Protein AF-X8HZX6-F1 (afdb_monomer_lite)

Structure (mmCIF, N/CA/C/O backbone):
data_AF-X8HZX6-F1
#
_entry.id   AF-X8HZX6-F1
#
loop_
_atom_site.group_PDB
_atom_site.id
_atom_site.type_symbol
_atom_site.label_atom_id
_atom_site.label_alt_id
_atom_site.label_comp_id
_atom_site.label_asym_id
_atom_site.label_entity_id
_atom_site.label_seq_id
_atom_site.pdbx_PDB_ins_code
_atom_site.Cartn_x
_atom_site.Cartn_y
_atom_site.Cartn_z
_atom_site.occupancy
_atom_site.B_iso_or_equiv
_atom_site.auth_seq_id
_atom_site.auth_comp_id
_atom_site.auth_asym_id
_atom_site.auth_atom_id
_atom_site.pdbx_PDB_model_num
ATOM 1 N N . MET A 1 1 ? 6.366 -12.265 -23.666 1.00 46.91 1 MET A N 1
ATOM 2 C CA . MET A 1 1 ? 5.075 -11.885 -23.054 1.00 46.91 1 MET A CA 1
ATOM 3 C C . MET A 1 1 ? 5.323 -11.732 -21.564 1.00 46.91 1 MET A C 1
ATOM 5 O O . MET A 1 1 ? 5.695 -12.718 -20.941 1.00 46.91 1 MET A O 1
ATOM 9 N N . TYR A 1 2 ? 5.243 -10.515 -21.023 1.00 44.50 2 TYR A N 1
ATOM 10 C CA . TYR A 1 2 ? 5.384 -10.316 -19.579 1.00 44.50 2 TYR A CA 1
ATOM 11 C C . TYR A 1 2 ? 4.152 -10.912 -18.869 1.00 44.50 2 TYR A C 1
ATOM 13 O O . TYR A 1 2 ? 3.040 -10.787 -19.391 1.00 44.50 2 TYR A O 1
ATOM 21 N N . PRO A 1 3 ? 4.314 -11.595 -17.725 1.00 53.56 3 PRO A N 1
ATOM 22 C CA . PRO A 1 3 ? 3.210 -11.957 -16.846 1.00 53.56 3 PRO A CA 1
ATOM 23 C C . PRO A 1 3 ? 2.378 -10.720 -16.493 1.00 53.56 3 PRO A C 1
ATOM 25 O O . PRO A 1 3 ? 2.925 -9.628 -16.334 1.00 53.56 3 PRO A O 1
ATOM 28 N N . GLU A 1 4 ? 1.064 -10.893 -16.343 1.00 49.41 4 GLU A N 1
ATOM 29 C CA . GLU A 1 4 ? 0.190 -9.831 -15.833 1.00 49.41 4 GLU A CA 1
ATOM 30 C C . GLU A 1 4 ? 0.764 -9.247 -14.534 1.00 49.41 4 GLU A C 1
ATOM 32 O O . GLU A 1 4 ? 1.014 -9.988 -13.583 1.00 49.41 4 GLU A O 1
ATOM 37 N N . GLY A 1 5 ? 0.971 -7.928 -14.502 1.00 53.75 5 GLY A N 1
ATOM 38 C CA . GLY A 1 5 ? 1.504 -7.234 -13.330 1.00 53.75 5 GLY A CA 1
ATOM 39 C C . GLY A 1 5 ? 3.035 -7.177 -13.227 1.00 53.75 5 GLY A C 1
ATOM 40 O O . GLY A 1 5 ? 3.536 -6.743 -12.191 1.00 53.75 5 GLY A O 1
ATOM 41 N N . GLN A 1 6 ? 3.808 -7.566 -14.253 1.00 56.03 6 GLN A N 1
ATOM 42 C CA . GLN A 1 6 ? 5.268 -7.414 -14.207 1.00 56.03 6 GLN A CA 1
ATOM 43 C C . GLN A 1 6 ? 5.773 -6.015 -14.605 1.00 56.03 6 GLN A C 1
ATOM 45 O O . GLN A 1 6 ? 5.687 -5.589 -15.748 1.00 56.03 6 GLN A O 1
ATOM 50 N N . VAL A 1 7 ? 6.416 -5.375 -13.620 1.00 47.91 7 VAL A N 1
ATOM 51 C CA . VAL A 1 7 ? 7.594 -4.489 -13.721 1.00 47.91 7 VAL A CA 1
ATOM 52 C C . VAL A 1 7 ? 7.520 -3.382 -14.788 1.00 47.91 7 VAL A C 1
ATOM 54 O O . VAL A 1 7 ? 8.403 -3.251 -15.625 1.00 47.91 7 VAL A O 1
ATOM 57 N N . GLY A 1 8 ? 6.501 -2.529 -14.720 1.00 55.25 8 GLY A N 1
ATOM 58 C CA . GLY A 1 8 ? 6.442 -1.313 -15.544 1.00 55.25 8 GLY A CA 1
ATOM 59 C C . GLY A 1 8 ? 5.119 -0.563 -15.444 1.00 55.25 8 GLY A C 1
ATOM 60 O O . GLY A 1 8 ? 5.104 0.662 -15.510 1.00 55.25 8 GLY A O 1
ATOM 61 N N . ASP A 1 9 ? 4.032 -1.289 -15.192 1.00 62.81 9 ASP A N 1
ATOM 62 C CA . ASP A 1 9 ? 2.679 -0.720 -15.240 1.00 62.81 9 ASP A CA 1
ATOM 63 C C . ASP A 1 9 ? 2.348 0.185 -14.045 1.00 62.81 9 ASP A C 1
ATOM 65 O O . ASP A 1 9 ? 1.557 1.121 -14.160 1.00 62.81 9 ASP A O 1
ATOM 69 N N . PHE A 1 10 ? 2.962 -0.070 -12.886 1.00 68.38 10 PHE A N 1
ATOM 70 C CA . PHE A 1 10 ? 2.653 0.640 -11.648 1.00 68.38 10 PHE A CA 1
ATOM 71 C C . PHE A 1 10 ? 3.878 1.352 -11.072 1.00 68.38 10 PHE A C 1
ATOM 73 O O . PHE A 1 10 ? 4.927 0.752 -10.834 1.00 68.38 10 PHE A O 1
ATOM 80 N N . ARG A 1 11 ? 3.701 2.643 -10.759 1.00 76.75 11 ARG A N 1
ATOM 81 C CA . ARG A 1 11 ? 4.673 3.472 -10.017 1.00 76.75 11 ARG A CA 1
ATOM 82 C C . ARG A 1 11 ? 4.802 3.067 -8.544 1.00 76.75 11 ARG A C 1
ATOM 84 O O . ARG A 1 11 ? 5.732 3.496 -7.870 1.00 76.75 11 ARG A O 1
ATOM 91 N N . ILE A 1 12 ? 3.881 2.238 -8.054 1.00 78.88 12 ILE A N 1
ATOM 92 C CA . ILE A 1 12 ? 3.888 1.651 -6.715 1.00 78.88 12 ILE A CA 1
ATOM 93 C C . ILE A 1 12 ? 3.889 0.139 -6.875 1.00 78.88 12 ILE A C 1
ATOM 95 O O . ILE A 1 12 ? 3.028 -0.386 -7.570 1.00 78.88 12 ILE A O 1
ATOM 99 N N . LYS A 1 13 ? 4.839 -0.559 -6.247 1.00 79.38 13 LYS A N 1
ATOM 100 C CA . LYS A 1 13 ? 4.948 -2.026 -6.364 1.00 79.38 13 LYS A CA 1
ATOM 101 C C . LYS A 1 13 ? 4.294 -2.772 -5.215 1.00 79.38 13 LYS A C 1
ATOM 103 O O . LYS A 1 13 ? 3.617 -3.768 -5.425 1.00 79.38 13 LYS A O 1
ATOM 108 N N . GLU A 1 14 ? 4.491 -2.272 -4.007 1.00 87.75 14 GLU A N 1
ATOM 109 C CA . GLU A 1 14 ? 4.025 -2.911 -2.787 1.00 87.75 14 GLU A CA 1
ATOM 110 C C . GLU A 1 14 ? 3.158 -1.930 -2.012 1.00 87.75 14 GLU A C 1
ATOM 112 O O . GLU A 1 14 ? 3.477 -0.739 -1.920 1.00 87.75 14 GLU A O 1
ATOM 117 N N . VAL A 1 15 ? 2.062 -2.437 -1.457 1.00 91.50 15 VAL A N 1
ATOM 118 C CA . VAL A 1 15 ? 1.105 -1.651 -0.687 1.00 91.50 15 VAL A CA 1
ATOM 119 C C . VAL A 1 15 ? 0.727 -2.328 0.615 1.00 91.50 15 VAL A C 1
ATOM 121 O O . VAL A 1 15 ? 0.673 -3.550 0.724 1.00 91.50 15 VAL A O 1
ATOM 124 N N . TYR A 1 16 ? 0.411 -1.507 1.600 1.00 92.75 16 TYR A N 1
ATOM 125 C CA . TYR A 1 16 ? -0.220 -1.894 2.844 1.00 92.75 16 TYR A CA 1
ATOM 126 C C . TYR A 1 16 ? -1.495 -1.069 3.011 1.00 92.75 16 TYR A C 1
ATOM 128 O O . TYR A 1 16 ? -1.506 0.138 2.771 1.00 92.75 16 TYR A O 1
ATOM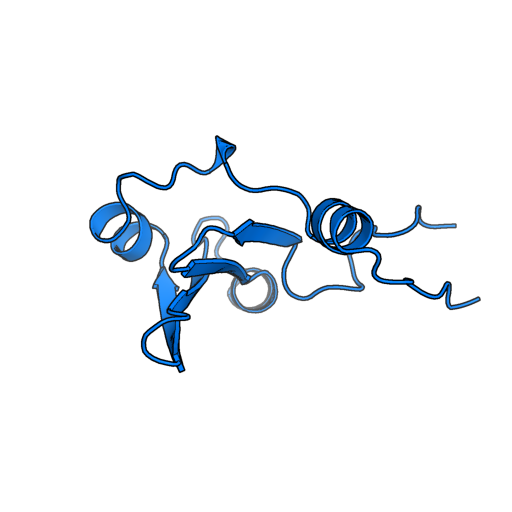 136 N N . GLU A 1 17 ? -2.575 -1.712 3.440 1.00 93.81 17 GLU A N 1
ATOM 137 C CA . GLU A 1 17 ? -3.842 -1.041 3.696 1.00 93.81 17 GLU A CA 1
ATOM 138 C C . GLU A 1 17 ? -4.448 -1.534 5.012 1.00 93.81 17 GLU A C 1
ATOM 140 O O . GLU A 1 17 ? -4.610 -2.736 5.214 1.00 93.81 17 GLU A O 1
ATOM 145 N N . ASP A 1 18 ? -4.846 -0.597 5.873 1.00 92.62 18 ASP A N 1
ATOM 146 C CA . ASP A 1 18 ? -5.700 -0.862 7.029 1.00 92.62 18 ASP A CA 1
ATOM 147 C C . ASP A 1 18 ? -6.880 0.122 7.096 1.00 92.62 18 ASP A C 1
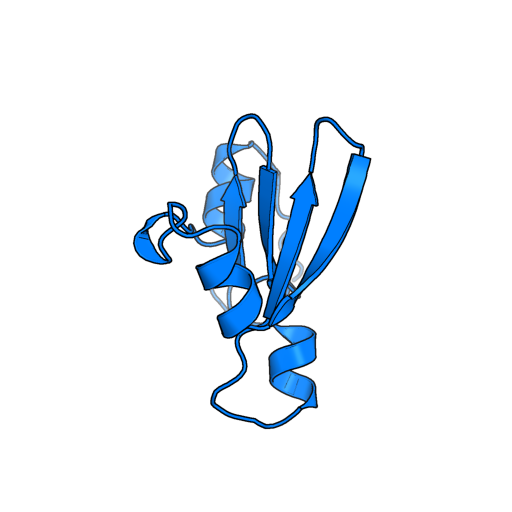ATOM 149 O O . ASP A 1 18 ? -7.197 0.825 6.131 1.00 92.62 18 ASP A O 1
ATOM 153 N N . LYS A 1 19 ? -7.581 0.156 8.233 1.00 92.31 19 LYS A N 1
ATOM 154 C CA . LYS A 1 19 ? -8.730 1.044 8.441 1.00 92.31 19 LYS A CA 1
ATOM 155 C C . LYS A 1 19 ? -8.369 2.532 8.315 1.00 92.31 19 LYS A C 1
ATOM 157 O O . LYS A 1 19 ? -9.181 3.305 7.824 1.00 92.31 19 LYS A O 1
ATOM 162 N N . ASN A 1 20 ? -7.174 2.928 8.742 1.00 92.56 20 ASN A N 1
ATOM 163 C CA . ASN A 1 20 ? -6.756 4.323 8.868 1.00 92.56 20 ASN A CA 1
ATOM 164 C C . ASN A 1 20 ? -5.824 4.769 7.738 1.00 92.56 20 ASN A C 1
ATOM 166 O O . ASN A 1 20 ? -5.809 5.951 7.391 1.00 92.56 20 ASN A O 1
ATOM 170 N N . TYR A 1 21 ? -5.045 3.847 7.176 1.00 93.75 21 TYR A N 1
ATOM 171 C CA . TYR A 1 21 ? -3.956 4.162 6.265 1.00 93.75 21 TYR A CA 1
ATOM 172 C C . TYR A 1 21 ? -4.001 3.334 4.986 1.00 93.75 21 TYR A C 1
ATOM 174 O O . TYR A 1 21 ? -4.379 2.162 4.970 1.00 93.75 21 TYR A O 1
ATOM 182 N N . PHE A 1 22 ? -3.582 3.968 3.899 1.00 93.81 22 PHE A N 1
ATOM 183 C CA . PHE A 1 22 ? -3.099 3.300 2.701 1.00 93.81 22 PHE A CA 1
ATOM 184 C C . PHE A 1 22 ? -1.657 3.744 2.483 1.00 93.81 22 PHE A C 1
ATOM 186 O O . PHE A 1 22 ? -1.368 4.940 2.510 1.00 93.81 22 PHE A O 1
ATOM 193 N N . ILE A 1 23 ? -0.749 2.792 2.320 1.00 93.19 23 ILE A N 1
ATOM 194 C CA . ILE A 1 23 ? 0.685 3.047 2.247 1.00 93.19 23 ILE A CA 1
ATOM 195 C C . ILE A 1 23 ? 1.226 2.335 1.021 1.00 93.19 23 ILE A C 1
ATOM 197 O O . ILE A 1 23 ? 1.011 1.139 0.866 1.00 93.19 23 ILE A O 1
ATOM 201 N N . GLY A 1 24 ? 1.930 3.061 0.161 1.00 90.75 24 GLY A N 1
ATOM 202 C CA . GLY A 1 24 ? 2.538 2.521 -1.047 1.00 90.75 24 GLY A CA 1
ATOM 203 C C . GLY A 1 24 ? 4.031 2.802 -1.102 1.00 90.75 24 GLY A C 1
ATOM 204 O O . GLY A 1 24 ? 4.482 3.876 -0.707 1.00 90.75 24 GLY A O 1
ATOM 205 N N . TYR A 1 25 ? 4.793 1.844 -1.615 1.00 86.00 25 TYR A N 1
ATOM 206 C CA . TYR A 1 25 ? 6.195 2.046 -1.957 1.00 86.00 25 TYR A CA 1
ATOM 207 C C . TYR A 1 25 ? 6.332 2.900 -3.222 1.00 86.00 25 TYR A C 1
ATOM 209 O O . TYR A 1 25 ? 5.899 2.476 -4.291 1.00 86.00 25 TYR A O 1
ATOM 217 N N . ASP A 1 26 ? 6.948 4.075 -3.127 1.00 76.75 26 ASP A N 1
ATOM 218 C CA . ASP A 1 26 ? 7.148 4.974 -4.267 1.00 76.75 26 ASP A CA 1
ATOM 219 C C . ASP A 1 26 ? 8.343 4.517 -5.108 1.00 76.75 26 ASP A C 1
ATOM 221 O O . ASP A 1 26 ? 9.495 4.831 -4.809 1.00 76.75 26 ASP A O 1
ATOM 225 N N . PHE A 1 27 ? 8.081 3.734 -6.155 1.00 66.56 27 PHE A N 1
ATOM 226 C CA . PHE A 1 27 ? 9.125 3.170 -7.005 1.00 66.56 27 PHE A CA 1
ATOM 227 C C . PHE A 1 27 ? 9.773 4.225 -7.916 1.00 66.56 27 PHE A C 1
ATOM 229 O O . PHE A 1 27 ? 10.959 4.118 -8.228 1.00 66.56 27 PHE A O 1
ATOM 236 N N . GLU A 1 28 ? 9.027 5.255 -8.328 1.00 64.50 28 GLU A N 1
ATOM 237 C CA . GLU A 1 28 ? 9.496 6.265 -9.284 1.00 64.50 28 GLU A CA 1
ATOM 238 C C . GLU A 1 28 ? 10.577 7.165 -8.671 1.00 64.50 28 GLU A C 1
ATOM 240 O O . GLU A 1 28 ? 11.613 7.406 -9.300 1.00 64.50 28 GLU A O 1
ATOM 245 N N . ASN A 1 29 ? 10.390 7.596 -7.419 1.00 61.16 29 ASN A N 1
ATOM 246 C CA . ASN A 1 29 ? 11.412 8.359 -6.698 1.00 61.16 29 ASN A CA 1
ATOM 247 C C . ASN A 1 29 ? 12.679 7.535 -6.417 1.00 61.16 29 ASN A C 1
ATOM 249 O O . ASN A 1 29 ? 13.786 8.082 -6.408 1.00 61.16 29 ASN A O 1
ATOM 253 N N . ASN A 1 30 ? 12.553 6.215 -6.268 1.00 55.84 30 ASN A N 1
ATOM 254 C CA . ASN A 1 30 ? 13.700 5.332 -6.023 1.00 55.84 30 ASN A CA 1
ATOM 255 C C . ASN A 1 30 ? 14.479 5.037 -7.312 1.00 55.84 30 ASN A C 1
ATOM 257 O O . ASN A 1 30 ? 15.699 4.912 -7.272 1.00 55.84 30 ASN A O 1
ATOM 261 N N . TYR A 1 31 ? 13.798 4.999 -8.462 1.00 55.78 31 TYR A N 1
ATOM 262 C CA . TYR A 1 31 ? 14.438 4.835 -9.768 1.00 55.78 31 TYR A CA 1
ATOM 263 C C . TYR A 1 31 ? 15.196 6.099 -10.209 1.00 55.78 31 TYR A C 1
ATOM 265 O O . TYR A 1 31 ? 16.342 6.014 -10.641 1.00 55.78 31 TYR A O 1
ATOM 273 N N . LYS A 1 32 ? 14.600 7.293 -10.052 1.00 57.78 32 LYS A N 1
ATOM 274 C CA . LYS A 1 32 ? 15.222 8.562 -10.491 1.00 57.78 32 LYS A CA 1
ATOM 275 C C . LYS A 1 32 ? 16.444 8.972 -9.673 1.00 57.78 32 LYS A C 1
ATOM 277 O O . LYS A 1 32 ? 17.312 9.673 -10.183 1.00 57.78 32 LYS A O 1
ATOM 282 N N . THR A 1 33 ? 16.513 8.580 -8.403 1.00 55.94 33 THR A N 1
ATOM 283 C CA . THR A 1 33 ? 17.579 9.044 -7.504 1.00 55.94 33 THR A CA 1
ATOM 284 C C . THR A 1 33 ? 18.848 8.195 -7.555 1.00 55.94 33 THR A C 1
ATOM 286 O O . THR A 1 33 ? 19.837 8.604 -6.950 1.00 55.94 33 THR A O 1
ATOM 289 N N . ASN A 1 34 ? 18.845 7.053 -8.265 1.00 51.72 34 ASN A N 1
ATOM 290 C CA . ASN A 1 34 ? 19.969 6.111 -8.424 1.00 51.72 34 ASN A CA 1
ATOM 291 C C . ASN A 1 34 ? 20.678 5.729 -7.103 1.00 51.72 34 ASN A C 1
ATOM 293 O O . ASN A 1 34 ? 21.812 5.252 -7.085 1.00 51.72 34 ASN A O 1
ATOM 297 N N . LYS A 1 35 ? 20.006 5.960 -5.971 1.00 54.56 35 LYS A N 1
ATOM 298 C CA . LYS A 1 35 ? 20.489 5.685 -4.623 1.00 54.56 35 LYS A CA 1
ATOM 299 C C . LYS A 1 35 ? 19.847 4.381 -4.199 1.00 54.56 35 LYS A C 1
ATOM 301 O O . LYS A 1 35 ? 18.678 4.354 -3.830 1.00 54.56 35 LYS A O 1
ATOM 306 N N . ILE A 1 36 ? 20.654 3.327 -4.256 1.00 53.16 36 ILE A N 1
ATOM 307 C CA . ILE A 1 36 ? 20.338 1.918 -3.973 1.00 53.16 36 ILE A CA 1
ATOM 308 C C . ILE A 1 36 ? 19.571 1.711 -2.646 1.00 53.16 36 ILE A C 1
ATOM 310 O O . ILE A 1 36 ? 18.910 0.693 -2.470 1.00 53.16 36 ILE A O 1
ATOM 314 N N . GLU A 1 37 ? 19.584 2.686 -1.734 1.00 52.88 37 GLU A N 1
ATOM 315 C CA . GLU A 1 37 ? 19.176 2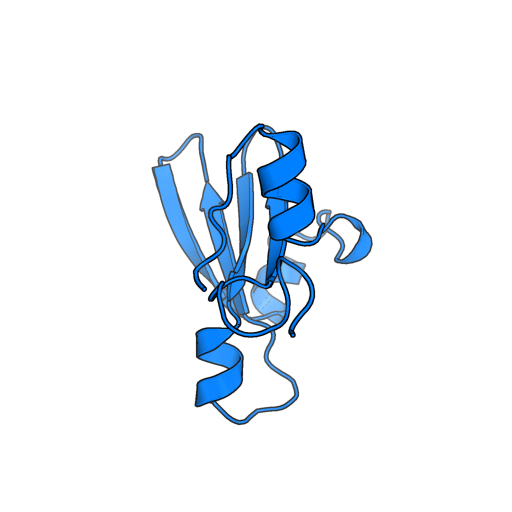.496 -0.340 1.00 52.88 37 GLU A CA 1
ATOM 316 C C . GLU A 1 37 ? 17.996 3.343 0.150 1.00 52.88 37 GLU A C 1
ATOM 318 O O . GLU A 1 37 ? 17.626 3.234 1.315 1.00 52.88 37 GLU A O 1
ATOM 323 N N . LYS A 1 38 ? 17.382 4.210 -0.664 1.00 63.09 38 LYS A N 1
ATOM 324 C CA . LYS A 1 38 ? 16.332 5.097 -0.132 1.00 63.09 38 LYS A CA 1
ATOM 325 C C . LYS A 1 38 ? 14.953 4.630 -0.530 1.00 63.09 38 LYS A C 1
ATOM 327 O O . LYS A 1 38 ? 14.385 5.164 -1.465 1.00 63.09 38 LYS A O 1
ATOM 332 N N . LYS A 1 39 ? 14.400 3.673 0.212 1.00 75.75 39 LYS A N 1
ATOM 333 C CA . LYS A 1 39 ? 12.974 3.348 0.138 1.00 75.75 39 LYS A CA 1
ATOM 334 C C . LYS A 1 39 ? 12.142 4.585 0.499 1.00 75.75 39 LYS A C 1
ATOM 336 O O . LYS A 1 39 ? 12.272 5.106 1.605 1.00 75.75 39 LYS A O 1
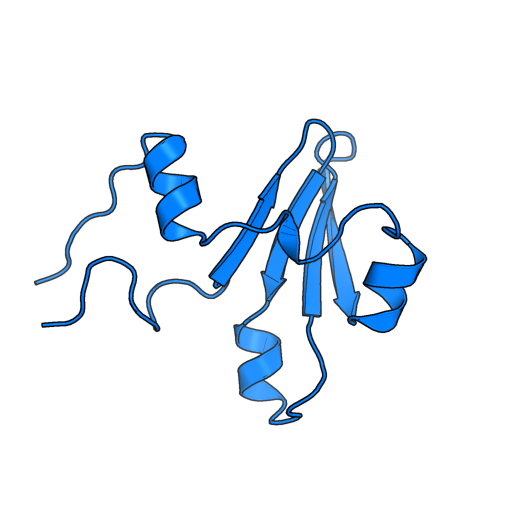ATOM 341 N N . HIS A 1 40 ? 11.297 5.054 -0.416 1.00 8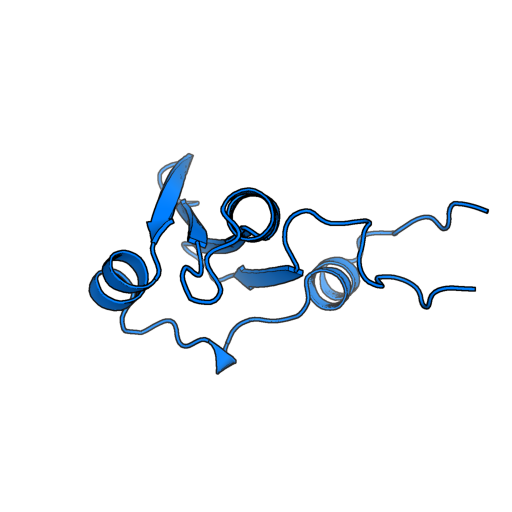4.12 40 HIS A N 1
ATOM 342 C CA . HIS A 1 40 ? 10.308 6.098 -0.134 1.00 84.12 40 HIS A CA 1
ATOM 343 C C . HIS A 1 40 ? 8.904 5.508 -0.022 1.00 84.12 40 HIS A C 1
ATOM 345 O O . HIS A 1 40 ? 8.530 4.598 -0.764 1.00 84.12 40 HIS A O 1
ATOM 351 N N . TYR A 1 41 ? 8.128 6.050 0.910 1.00 87.88 41 TYR A N 1
ATOM 352 C CA . TYR A 1 41 ? 6.779 5.603 1.228 1.00 87.88 41 TYR A CA 1
ATOM 353 C C . TYR A 1 41 ?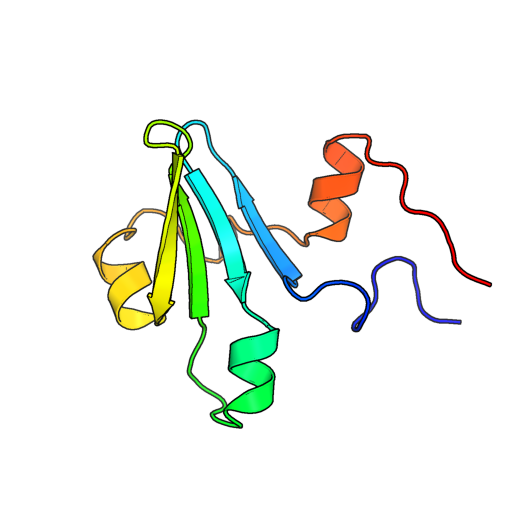 5.799 6.758 1.049 1.00 87.88 41 TYR A C 1
ATOM 355 O O . TYR A 1 41 ? 5.971 7.821 1.647 1.00 87.88 41 TYR A O 1
ATOM 363 N N . ILE A 1 42 ? 4.750 6.538 0.261 1.00 90.88 42 ILE A N 1
ATOM 364 C CA . ILE A 1 42 ? 3.576 7.410 0.196 1.00 90.88 42 ILE A CA 1
ATOM 365 C C . ILE A 1 42 ? 2.588 6.905 1.239 1.00 90.88 42 ILE A C 1
ATOM 367 O O . ILE A 1 42 ? 2.143 5.763 1.164 1.00 90.88 42 ILE A O 1
ATOM 371 N N . VAL A 1 43 ? 2.232 7.750 2.200 1.00 92.50 43 VAL A N 1
ATOM 372 C CA . VAL A 1 43 ? 1.244 7.447 3.236 1.00 92.50 43 VAL A CA 1
ATOM 373 C C . VAL A 1 43 ? 0.024 8.331 3.040 1.00 92.50 43 VAL A C 1
ATOM 375 O O . VAL A 1 43 ? 0.106 9.559 3.107 1.00 92.50 43 VAL A O 1
ATOM 378 N N . ILE A 1 44 ? -1.122 7.691 2.849 1.00 94.19 44 ILE A N 1
ATOM 379 C CA . ILE A 1 44 ? -2.437 8.314 2.790 1.00 94.19 44 ILE A CA 1
ATOM 380 C C . ILE A 1 44 ? -3.153 8.013 4.104 1.00 94.19 44 ILE A C 1
ATOM 382 O O . ILE A 1 44 ? -3.429 6.857 4.423 1.00 94.19 44 ILE A O 1
ATOM 386 N N . ASN A 1 45 ? -3.470 9.056 4.867 1.00 94.00 45 ASN A N 1
ATOM 387 C CA . ASN A 1 45 ? -4.346 8.956 6.029 1.00 94.00 45 ASN A CA 1
ATOM 388 C C . ASN A 1 45 ? -5.798 9.122 5.567 1.00 94.00 45 ASN A C 1
ATOM 390 O O . ASN A 1 45 ? -6.194 10.216 5.165 1.00 94.00 45 ASN A O 1
ATOM 394 N N . LYS A 1 46 ? -6.586 8.048 5.652 1.00 93.56 46 LYS A N 1
ATOM 395 C CA . LYS A 1 46 ? -7.979 7.996 5.183 1.00 93.56 46 LYS A CA 1
ATOM 396 C C . LYS A 1 46 ? -8.908 8.877 6.009 1.00 93.56 46 LYS A C 1
ATOM 398 O O . LYS A 1 46 ? -9.813 9.487 5.460 1.00 93.56 46 LYS A O 1
ATOM 403 N N . ASN A 1 47 ? -8.643 8.991 7.310 1.00 92.81 47 ASN A N 1
ATOM 404 C CA . ASN A 1 47 ? -9.476 9.770 8.228 1.00 92.81 47 ASN A CA 1
ATOM 405 C C . ASN A 1 47 ? -9.276 11.277 8.043 1.00 92.81 47 ASN A C 1
ATOM 407 O O . ASN A 1 47 ? -10.194 12.057 8.258 1.00 92.81 47 ASN A O 1
ATOM 411 N N . LYS A 1 48 ? -8.058 11.689 7.676 1.00 93.50 48 LYS A N 1
ATOM 412 C CA . LYS A 1 48 ? -7.700 13.101 7.482 1.00 93.50 48 LYS A CA 1
ATOM 413 C C . LYS A 1 48 ? -7.703 13.532 6.014 1.00 93.50 48 LYS A C 1
ATOM 415 O O . LYS A 1 48 ? -7.476 14.704 5.748 1.00 93.50 48 LYS A O 1
ATOM 420 N N . ALA A 1 49 ? -7.898 12.598 5.080 1.00 89.62 49 ALA A N 1
ATOM 421 C CA . ALA A 1 49 ? -7.739 12.811 3.641 1.00 89.62 49 ALA A CA 1
ATOM 422 C C . ALA A 1 49 ? -6.395 13.482 3.262 1.00 89.62 49 ALA A C 1
ATOM 424 O O . ALA A 1 49 ? -6.319 14.258 2.315 1.00 89.62 49 ALA A O 1
ATOM 425 N N . THR A 1 50 ? -5.316 13.194 4.005 1.00 92.69 50 THR A N 1
ATOM 426 C CA . THR A 1 50 ? -3.984 13.777 3.760 1.00 92.69 50 THR A CA 1
ATOM 427 C C . THR A 1 50 ? -3.031 12.755 3.165 1.00 92.69 50 THR A C 1
ATOM 429 O O . THR A 1 50 ? -2.995 11.613 3.626 1.00 92.69 50 THR A O 1
ATOM 432 N N . MET A 1 51 ? -2.173 13.202 2.250 1.00 93.50 51 MET A N 1
ATOM 433 C CA . MET A 1 51 ? -1.084 12.414 1.674 1.00 93.50 51 MET A CA 1
ATOM 434 C C . MET A 1 51 ? 0.270 13.016 2.062 1.00 93.50 51 MET A C 1
ATOM 436 O O . MET A 1 51 ? 0.443 14.234 2.008 1.00 93.50 51 MET A O 1
ATOM 440 N N . LYS A 1 52 ? 1.229 12.174 2.456 1.00 92.50 52 LYS A N 1
ATOM 441 C CA . LYS A 1 52 ? 2.611 12.575 2.765 1.00 92.50 52 LYS A CA 1
ATOM 442 C C . LYS A 1 52 ? 3.605 11.536 2.264 1.00 92.50 52 LYS A C 1
ATOM 444 O O . LYS A 1 52 ? 3.307 10.345 2.265 1.00 92.50 52 LYS A O 1
ATOM 449 N N . THR A 1 53 ? 4.793 11.989 1.885 1.00 88.69 53 THR A N 1
ATOM 450 C CA . THR A 1 53 ? 5.919 11.128 1.513 1.00 88.69 53 THR A CA 1
ATOM 451 C C . THR A 1 53 ? 6.943 11.079 2.635 1.00 88.69 53 THR A C 1
ATOM 453 O O . THR A 1 53 ? 7.256 12.107 3.235 1.00 88.69 53 THR A O 1
ATOM 456 N N . TYR A 1 54 ? 7.496 9.899 2.884 1.00 88.25 54 TYR A N 1
ATOM 457 C CA . TYR A 1 54 ? 8.518 9.668 3.897 1.00 88.25 54 TYR A CA 1
ATOM 458 C C . TYR A 1 54 ? 9.688 8.904 3.288 1.00 88.25 54 TYR A C 1
ATOM 460 O O . TYR A 1 54 ? 9.485 8.015 2.460 1.00 88.25 54 TYR A O 1
ATOM 468 N N . ASN A 1 55 ? 10.908 9.227 3.712 1.00 86.69 55 ASN A N 1
ATOM 469 C CA . ASN A 1 55 ? 12.033 8.314 3.524 1.00 86.69 55 ASN A CA 1
ATOM 470 C C . ASN A 1 55 ? 11.895 7.122 4.493 1.00 86.69 55 ASN A C 1
ATOM 472 O O . ASN A 1 55 ? 11.095 7.157 5.430 1.00 86.69 55 ASN A O 1
ATOM 476 N N . GLU A 1 56 ? 12.681 6.069 4.284 1.00 85.94 56 GLU A N 1
ATOM 477 C CA . GLU A 1 56 ? 12.598 4.848 5.091 1.00 85.94 56 GLU A CA 1
ATOM 478 C C . GLU A 1 56 ? 12.792 5.081 6.590 1.00 85.94 56 GLU A C 1
ATOM 480 O O . GLU A 1 56 ? 12.095 4.466 7.397 1.00 85.94 56 GLU A O 1
ATOM 485 N N . LYS A 1 57 ? 13.724 5.965 6.962 1.00 87.62 57 LYS A N 1
ATOM 486 C CA . LYS A 1 57 ? 14.038 6.253 8.363 1.00 87.62 57 LYS A CA 1
ATOM 487 C C . LYS A 1 57 ? 12.838 6.898 9.057 1.00 87.62 57 LYS A C 1
ATOM 489 O O . LYS A 1 57 ? 12.336 6.347 10.032 1.00 87.62 57 LYS A O 1
ATOM 494 N N . ASP A 1 58 ? 12.331 7.994 8.498 1.00 90.38 58 ASP A N 1
ATOM 495 C CA . ASP A 1 58 ? 11.207 8.747 9.061 1.00 90.38 58 ASP A CA 1
ATOM 496 C C . ASP A 1 58 ? 9.915 7.921 9.060 1.00 90.38 58 ASP A C 1
ATOM 498 O O . ASP A 1 58 ? 9.067 8.067 9.942 1.00 90.38 58 ASP A O 1
ATOM 502 N N . PHE A 1 59 ? 9.751 7.055 8.054 1.00 89.94 59 PHE A N 1
ATOM 503 C CA . PHE A 1 59 ? 8.622 6.140 7.978 1.00 89.94 59 PHE A CA 1
ATOM 504 C C . PHE A 1 59 ? 8.651 5.129 9.126 1.00 89.94 59 PHE A C 1
ATOM 506 O O . PHE A 1 59 ? 7.662 5.008 9.845 1.00 89.94 59 PHE A O 1
ATOM 513 N N . LYS A 1 60 ? 9.778 4.433 9.324 1.00 87.50 60 LYS A N 1
ATOM 514 C CA . LYS A 1 60 ? 9.917 3.427 10.387 1.00 87.50 60 LYS A CA 1
ATOM 515 C C . LYS A 1 60 ? 9.773 4.032 11.779 1.00 87.50 60 LYS A C 1
ATOM 517 O O . LYS A 1 60 ? 9.180 3.398 12.638 1.00 87.50 60 LYS A O 1
ATOM 522 N N . GLU A 1 61 ? 10.259 5.254 11.980 1.00 90.44 61 GLU A N 1
ATOM 523 C CA . GLU A 1 61 ? 10.124 5.964 13.255 1.00 90.44 61 GLU A CA 1
ATOM 524 C C . GLU A 1 61 ? 8.664 6.345 13.554 1.00 90.44 61 GLU A C 1
ATOM 526 O O . GLU A 1 61 ? 8.184 6.166 14.668 1.00 90.44 61 GLU A O 1
ATOM 531 N N . LYS A 1 62 ? 7.910 6.828 12.555 1.00 90.12 62 LYS A N 1
ATOM 532 C CA . LYS A 1 62 ? 6.502 7.234 12.749 1.00 90.12 62 LYS A CA 1
ATOM 533 C C . LYS A 1 62 ? 5.504 6.081 12.722 1.00 90.12 62 LYS A C 1
ATOM 535 O O . LYS A 1 62 ? 4.426 6.195 13.304 1.00 90.12 62 LYS A O 1
ATOM 540 N N . TYR A 1 63 ? 5.826 5.009 12.009 1.00 87.50 63 TYR A N 1
ATOM 541 C CA . TYR A 1 63 ? 4.939 3.879 11.740 1.00 87.50 63 TYR A CA 1
ATOM 542 C C . TYR A 1 63 ? 5.583 2.559 12.169 1.00 87.50 63 TYR A C 1
ATOM 544 O O . TYR A 1 63 ? 5.512 1.564 11.451 1.00 87.50 63 TYR A O 1
ATOM 552 N N . GLU A 1 64 ? 6.183 2.542 13.360 1.00 81.00 64 GLU A N 1
ATOM 553 C CA . GLU A 1 64 ? 6.986 1.430 13.895 1.00 81.00 64 GLU A CA 1
ATOM 554 C C . GLU A 1 64 ? 6.262 0.067 13.861 1.00 81.00 64 GLU A C 1
ATOM 556 O O . GLU A 1 64 ? 6.866 -0.975 13.616 1.00 81.00 64 GLU A O 1
ATOM 561 N N . ASN A 1 65 ? 4.931 0.074 13.990 1.00 81.94 65 ASN A N 1
ATOM 562 C CA . ASN A 1 65 ? 4.088 -1.129 13.982 1.00 81.94 65 ASN A CA 1
ATOM 563 C C . ASN A 1 65 ? 3.760 -1.681 12.575 1.00 81.94 65 ASN A C 1
ATOM 565 O O . ASN A 1 65 ? 3.084 -2.717 12.439 1.00 81.94 65 ASN A O 1
ATOM 569 N N . ILE A 1 66 ? 4.188 -0.995 11.512 1.00 82.38 66 ILE A N 1
ATOM 570 C CA . ILE A 1 66 ? 3.920 -1.353 10.116 1.00 82.38 66 ILE A CA 1
ATOM 571 C C . ILE A 1 66 ? 5.201 -1.912 9.491 1.00 82.38 66 ILE A C 1
ATOM 573 O O . ILE A 1 66 ? 5.991 -1.216 8.860 1.00 82.38 66 ILE A O 1
ATOM 577 N N . TYR A 1 67 ? 5.399 -3.218 9.666 1.00 73.75 67 TYR A N 1
ATOM 578 C CA . TYR A 1 67 ? 6.548 -3.929 9.111 1.00 73.75 67 TYR A CA 1
ATOM 579 C C . TYR A 1 67 ? 6.402 -4.211 7.614 1.00 73.75 67 TYR A C 1
ATOM 581 O O . TYR A 1 67 ? 5.315 -4.542 7.140 1.00 73.75 67 TYR A O 1
ATOM 589 N N . ASN A 1 68 ? 7.535 -4.232 6.901 1.00 67.81 68 ASN A N 1
ATOM 590 C CA . ASN A 1 68 ? 7.609 -4.579 5.474 1.00 67.81 68 ASN A CA 1
ATOM 591 C C . ASN A 1 68 ? 6.911 -5.915 5.135 1.00 67.81 68 ASN A C 1
ATOM 593 O O . ASN A 1 68 ? 6.306 -6.027 4.080 1.00 67.81 68 ASN A O 1
ATOM 597 N N . LYS A 1 69 ? 6.904 -6.904 6.045 1.00 74.50 69 LYS A N 1
ATOM 598 C CA . LYS A 1 69 ? 6.207 -8.196 5.846 1.00 74.50 69 LYS A CA 1
ATOM 599 C C . LYS A 1 69 ? 4.683 -8.079 5.683 1.00 74.50 69 LYS A C 1
ATOM 601 O O . LYS A 1 69 ? 4.054 -9.039 5.255 1.00 74.50 69 LYS A O 1
ATOM 606 N N . LYS A 1 70 ? 4.082 -6.948 6.067 1.00 83.44 70 LYS A N 1
ATOM 607 C CA . LYS A 1 70 ? 2.641 -6.694 5.918 1.00 83.44 70 LYS A CA 1
ATOM 608 C C . LYS A 1 70 ? 2.277 -6.128 4.545 1.00 83.44 70 LYS A C 1
ATOM 610 O O . LYS A 1 70 ? 1.091 -6.046 4.234 1.00 83.44 70 LYS A O 1
ATOM 615 N N . PHE A 1 71 ? 3.262 -5.710 3.753 1.00 88.62 71 PHE A N 1
ATOM 616 C CA . PHE A 1 71 ? 3.014 -5.207 2.413 1.00 88.62 71 PHE A CA 1
ATOM 617 C C . PHE A 1 71 ? 2.725 -6.366 1.460 1.00 88.62 71 PHE A C 1
ATOM 619 O O . PHE A 1 71 ? 3.291 -7.452 1.569 1.00 88.62 71 PHE A O 1
ATOM 626 N N . VAL A 1 72 ? 1.814 -6.119 0.530 1.00 90.50 72 VAL A N 1
ATOM 627 C CA . VAL A 1 72 ? 1.439 -7.038 -0.536 1.00 90.50 72 VAL A CA 1
ATOM 628 C C . VAL A 1 72 ? 1.713 -6.383 -1.877 1.00 90.50 72 VAL A C 1
ATOM 630 O O . VAL A 1 72 ? 1.634 -5.164 -2.020 1.00 90.50 72 VAL A O 1
ATOM 633 N N . ASP A 1 73 ? 2.007 -7.203 -2.873 1.00 87.94 73 ASP A N 1
ATOM 634 C CA . ASP A 1 73 ? 2.118 -6.757 -4.254 1.00 87.94 73 ASP A CA 1
ATOM 635 C C . ASP A 1 73 ? 0.828 -6.034 -4.715 1.00 87.94 73 ASP A C 1
ATOM 637 O O . ASP A 1 73 ? -0.290 -6.487 -4.432 1.00 87.94 73 ASP A O 1
ATOM 641 N N . ILE A 1 74 ? 0.975 -4.893 -5.406 1.00 86.75 74 ILE A N 1
ATOM 642 C CA . ILE A 1 74 ? -0.148 -4.039 -5.835 1.00 86.75 74 ILE A CA 1
ATOM 643 C C . ILE A 1 74 ? -1.119 -4.794 -6.738 1.00 86.75 74 ILE A C 1
ATOM 645 O O . ILE A 1 74 ? -2.332 -4.625 -6.621 1.00 86.75 74 ILE A O 1
ATOM 649 N N . TYR A 1 75 ? -0.611 -5.650 -7.621 1.00 84.88 75 TYR A N 1
ATOM 650 C CA . TYR A 1 75 ? -1.452 -6.398 -8.537 1.00 84.88 75 TYR A CA 1
ATOM 651 C C . TYR A 1 75 ? -2.309 -7.395 -7.749 1.00 84.88 75 TYR A C 1
ATOM 653 O O . TYR A 1 75 ? -3.527 -7.450 -7.929 1.00 84.88 75 TYR A O 1
ATOM 661 N N . THR A 1 76 ? -1.707 -8.098 -6.786 1.00 87.75 76 THR A N 1
ATOM 662 C CA . THR A 1 76 ? -2.429 -8.977 -5.852 1.00 87.75 76 THR A CA 1
ATOM 663 C C . THR A 1 76 ? -3.471 -8.209 -5.037 1.00 87.75 76 THR A C 1
ATOM 665 O O . THR A 1 76 ? -4.601 -8.679 -4.869 1.00 87.75 76 THR A O 1
ATOM 668 N N . PHE A 1 77 ? -3.122 -7.017 -4.549 1.00 90.56 77 PHE A N 1
ATOM 669 C CA . PHE A 1 77 ? -4.038 -6.138 -3.824 1.00 90.56 77 PHE A CA 1
ATOM 670 C C . PHE A 1 77 ? -5.255 -5.745 -4.673 1.00 90.56 77 PHE A C 1
ATOM 672 O O . PHE A 1 77 ? -6.393 -5.948 -4.249 1.00 90.56 77 PHE A O 1
ATOM 679 N N . LEU A 1 78 ? -5.030 -5.244 -5.889 1.00 88.75 78 LEU A N 1
ATOM 680 C CA . LEU A 1 78 ? -6.086 -4.829 -6.816 1.00 88.75 78 LEU A CA 1
ATOM 681 C C . LEU A 1 78 ? -6.988 -6.005 -7.213 1.00 88.75 78 LEU A C 1
ATOM 683 O O . LEU A 1 78 ? -8.213 -5.876 -7.197 1.00 88.75 78 LEU A O 1
ATOM 687 N N . LYS A 1 79 ? -6.409 -7.187 -7.468 1.00 88.12 79 LYS A N 1
ATOM 688 C CA . LYS A 1 79 ? -7.182 -8.413 -7.725 1.00 88.12 79 LYS A CA 1
ATOM 689 C C . LYS A 1 79 ? -8.117 -8.753 -6.565 1.00 88.12 79 LYS A C 1
ATOM 691 O O . LYS A 1 79 ? -9.289 -9.041 -6.794 1.00 88.12 79 LYS A O 1
ATOM 696 N N . ARG A 1 80 ? -7.635 -8.671 -5.318 1.00 90.56 80 ARG A N 1
ATOM 697 C CA . ARG A 1 80 ? -8.457 -8.905 -4.112 1.00 90.56 80 ARG A CA 1
ATOM 698 C C . ARG A 1 80 ? -9.586 -7.886 -3.953 1.00 90.56 80 ARG A C 1
ATOM 700 O O . ARG A 1 80 ? -10.618 -8.221 -3.384 1.00 90.56 80 ARG A O 1
ATOM 707 N N . LYS A 1 81 ? -9.412 -6.663 -4.460 1.00 90.75 81 LYS A N 1
ATOM 708 C CA . LYS A 1 81 ? -10.455 -5.623 -4.490 1.00 90.75 81 LYS A CA 1
ATOM 709 C C . LYS A 1 81 ? -11.441 -5.780 -5.653 1.00 90.75 81 LYS A C 1
ATOM 711 O O . LYS A 1 81 ? -12.368 -4.984 -5.763 1.00 90.75 81 LYS A O 1
ATOM 716 N N . GLY A 1 82 ? -11.259 -6.783 -6.513 1.00 89.81 82 GLY A N 1
ATOM 717 C CA . GLY A 1 82 ? -12.105 -7.004 -7.685 1.00 89.81 82 GLY A CA 1
ATOM 718 C C . GLY A 1 82 ? -11.813 -6.048 -8.844 1.00 89.81 82 GLY A C 1
ATOM 719 O O . GLY A 1 82 ? -12.624 -5.932 -9.763 1.00 89.81 82 GLY A O 1
ATOM 720 N N . THR A 1 83 ? -10.669 -5.358 -8.829 1.00 86.88 83 THR A N 1
ATOM 721 C CA . THR A 1 83 ? -10.264 -4.481 -9.928 1.00 86.88 83 THR A CA 1
ATOM 722 C C . THR A 1 83 ? -9.969 -5.315 -11.175 1.00 86.88 83 THR A C 1
ATOM 724 O O . THR A 1 83 ? -9.111 -6.198 -11.164 1.00 86.88 83 THR A O 1
ATOM 727 N N . LYS A 1 84 ? -10.664 -5.013 -12.276 1.00 83.06 84 LYS A N 1
ATOM 728 C CA . LYS A 1 84 ? -10.382 -5.602 -13.589 1.00 83.06 84 LYS A CA 1
ATOM 729 C C . LYS A 1 84 ? -9.186 -4.881 -14.205 1.00 83.06 84 LYS A C 1
ATOM 731 O O . LYS A 1 84 ? -9.295 -3.715 -14.569 1.00 83.06 84 LYS A O 1
ATOM 736 N N . ILE A 1 85 ? -8.055 -5.569 -14.308 1.00 76.56 85 ILE A N 1
ATOM 737 C CA . ILE A 1 85 ? -6.848 -5.047 -14.954 1.00 76.56 85 ILE A CA 1
ATOM 738 C C . ILE A 1 85 ? -6.870 -5.523 -16.409 1.00 76.56 85 ILE A C 1
ATOM 740 O O . ILE A 1 85 ? -6.865 -6.725 -16.670 1.00 76.56 85 ILE A O 1
ATOM 744 N N . GLY A 1 86 ? -6.980 -4.585 -17.351 1.00 66.44 86 GLY A N 1
ATOM 745 C CA . GLY A 1 86 ? -6.965 -4.891 -18.782 1.00 66.44 86 GLY A CA 1
ATOM 746 C C . GLY A 1 86 ? -5.571 -5.308 -19.254 1.00 66.44 86 GLY A C 1
ATOM 747 O O . GLY A 1 86 ? -4.571 -4.778 -18.778 1.00 66.44 86 GLY A O 1
ATOM 748 N N . ARG A 1 87 ? -5.498 -6.243 -20.209 1.00 59.34 87 ARG A N 1
ATOM 749 C CA . ARG A 1 87 ? -4.260 -6.529 -20.948 1.00 59.34 87 ARG A CA 1
ATOM 750 C C . ARG A 1 87 ? -4.180 -5.583 -22.142 1.00 59.34 87 ARG A C 1
ATOM 752 O O . ARG A 1 87 ? -5.032 -5.673 -23.024 1.00 59.34 87 ARG A O 1
ATOM 759 N N . TYR A 1 88 ? -3.166 -4.726 -22.195 1.00 56.06 88 TYR A N 1
ATOM 760 C CA . TYR A 1 88 ? -2.781 -4.104 -23.460 1.00 56.06 88 TYR A CA 1
ATOM 761 C C . TYR A 1 88 ? -2.018 -5.152 -24.283 1.00 56.06 88 TYR A C 1
ATOM 763 O O . TYR A 1 88 ? -1.087 -5.782 -23.780 1.00 56.06 88 TYR A O 1
ATOM 771 N N . ARG A 1 89 ? -2.514 -5.422 -25.493 1.00 49.41 89 ARG A N 1
ATOM 772 C CA . ARG A 1 89 ? -1.878 -6.290 -26.491 1.00 49.41 89 ARG A CA 1
ATOM 773 C C . ARG A 1 89 ? -0.929 -5.478 -27.351 1.00 49.41 89 ARG A C 1
ATOM 775 O O . ARG A 1 89 ? -1.305 -4.329 -27.666 1.00 49.41 89 ARG A O 1
#

Radius of gyration: 13.98 Å; chains: 1; bounding box: 33×26×40 Å

Sequence (89 aa):
MYPEGQVGDFRIKEVYEDKNYFIGYDFENNYKTNKIEKKHYIVINKNKATMKTYNEKDFKEKYENIYNKKFVDIYTFLKRKGTKIGRYR

pLDDT: mean 78.34, std 15.4, range [44.5, 94.19]

Secondary structure (DSSP, 8-state):
-PPTT-SSS-SEEEEEE-SSEEEEEEHHHHHHT--TT--EEEEEETTTTEEEEEEHHHHHHH-TT--GGG-EEHHHHHHHTT---PPP-

Foldseek 3Di:
DDPPQDDDPDQFFKWADDPFKIKTFRNPVVVVVVPPQWTKMWIQGPVVRDIDIDTPVVCCVVPVVDDPVRIDTPVVVCVVVVNDDDDDD

=== Feature glossary ===
Annotated list of the representations used here:

Nearest PDB structures. The Foldseek neighbor list gives the closest experimentally determined structures in the PDB, ranked by structural alignment. TM-score near 1 means near-identical fold; near 0.3 means only rough topology match. This is how one finds what a novel AlphaFold prediction most resembles in the solved-structure universe.

Foldseek 3Di. Foldseek's 3Di representation compresses backbone geometry into a per-residue letter drawn from a learned twenty-state alphabet. It captures the tertiary interaction pattern around each residue — which residues are packed against it in space, regardless of where they are in sequence.

Radius of gyration, Cα contacts, bounding box. Radius of gyration (Rg) is the root-mean-square distance of Cα atoms from their centroid — a single number for overall size and compactness. A globular domain of N residues has Rg ≈ 2.2·N^0.38 Å; an extended or disordered chain has a much larger Rg. The Cα contact count is the number of residue pairs whose Cα atoms are within 8 Å and are more than four positions apart in sequence — a standard proxy for tertiary packing density. The bounding box is the smallest axis-aligned box enclosing all Cα atoms.

InterPro / GO / CATH / organism. The annotation block draws on four external resources. InterPro: which protein families and domains the sequence belongs to. GO: standardized terms for what the protein does, what process it participates in, and where in the cell it acts. CATH: which structural fold it has in the CATH hierarchy. Organism: the species of origin.

mmCIF coordinates. The mmCIF block holds the 3D Cartesian coordinates of each backbone atom (N, Cα, C, O) in ångströms. mmCIF is the PDB's canonical archive format — a tagged-loop text representation of the atomic model.

pLDDT. pLDDT is the predicted lDDT-Cα score: AlphaFold's confidence that the local environment of each residue (all inter-atomic distances within 15 Å) is correctly placed. It is a per-residue number between 0 and 100, with higher meaning more reliable.

Backbone torsions (φ/ψ). φ (phi) and ψ (psi) are the two rotatable backbone dihedrals per residue: φ is the C(i-1)–N–Cα–C torsion, ψ is the N–Cα–C–N(i+1) torsion, both in degrees on (−180°, 180°]. α-helical residues cluster near (−60°, −45°); β-strand residues near (−120°, +130°). A Ramachandran plot is simply a scatter of (φ, ψ) for every residue.

B-factor. For experimental (PDB) structures, the B-factor (temperature factor) quantifies the positional spread of each atom in the crystal — a combination of thermal vibration and static disorder — in units of Å². High B-factors mark flexible loops or poorly resolved regions; low B-factors mark the rigid, well-ordered core.

Secondary structure (3-state, P-SEA). SS3 is a coarse helix/strand/coil call (letters a/b/c) made by the P-SEA algorithm from inter-Cα distances and dihedrals. It is less detailed than DSSP but needs only Cα positions.

Predicted aligned error. Predicted aligned error is AlphaFold's pairwise confidence. Unlike pLDDT (per-residue), PAE is per-residue-pair and captures whether two parts of the structure are correctly placed relative to each other. Units are ångströms of expected positional error.

Solvent-accessible surface area. Solvent-accessible surface area (SASA) is the area in Å² traced out by the centre of a 1.4 Å probe sphere (a water molecule) rolled over the protein's van der Waals surface (Shrake–Rupley / Lee–Richards construction). Buried residues have near-zero SASA; fully exposed residues can exceed 200 Å². The total SASA scales roughly with the number of surface residues.

Secondary structure (8-state, DSSP). The SS8 string is DSSP's per-residue secondary-structure call. α-helix (H) means an i→i+4 H-bond ladder; β-strand (E) means the residue participates in a β-sheet; 3₁₀ (G) and π (I) are tighter and wider helices; T/S are turns/bends; '-' is loop.

Rendered structure images. Structure images are PyMOL renders from six orthogonal camera directions. Cartoon representation draws helices as coils and strands as arrows; sticks shows the backbone as bonds; surface shows the solvent-excluded envelope. Rainbow coloring maps sequence position to hue (blue→red, N→C); chain coloring assigns a distinct color per polypeptide.

Sequence. The amino-acid sequence is the protein's primary structure: the linear order of residues from the N-terminus to the C-terminus, written in one-letter code. Everything else here — the 3D coordinates, the secondary structure, the domain annotations — is ultimately a consequence of this string.

Contact-map, Ramachandran, and PAE plots. Three diagnostic plots accompany the record. The Cα contact map visualizes the tertiary structure as a 2D adjacency matrix (8 Å cutoff, sequence-local contacts suppressed). The Ramachandran plot shows the distribution of backbone (φ, ψ) torsions, with points in the α and β basins reflecting secondary structure content. The PAE plot shows AlphaFold's inter-residue confidence as a color matrix.